Protein AF-A0A8S3HKV0-F1 (afdb_monomer_lite)

Structure (mmCIF, N/CA/C/O backbone):
data_AF-A0A8S3HKV0-F1
#
_entry.id   AF-A0A8S3HKV0-F1
#
loop_
_atom_site.group_PDB
_atom_site.id
_atom_site.type_symbol
_atom_site.label_atom_id
_atom_site.label_alt_id
_atom_site.label_comp_id
_atom_site.label_asym_id
_atom_site.label_entity_id
_atom_site.label_seq_id
_atom_site.pdbx_PDB_ins_code
_atom_site.Cartn_x
_atom_site.Cartn_y
_atom_site.Cartn_z
_atom_site.occupancy
_atom_site.B_iso_or_equiv
_atom_site.auth_seq_id
_atom_site.auth_comp_id
_atom_site.auth_asym_id
_atom_site.auth_atom_id
_atom_site.pdbx_PDB_model_num
ATOM 1 N N . MET A 1 1 ? -27.780 28.194 44.926 1.00 51.84 1 MET A N 1
ATOM 2 C CA . MET A 1 1 ? -26.639 28.708 44.130 1.00 51.84 1 MET A CA 1
ATOM 3 C C . MET A 1 1 ? -25.604 27.637 43.746 1.00 51.84 1 MET A C 1
ATOM 5 O O . MET A 1 1 ? -24.624 27.979 43.102 1.00 51.84 1 MET A O 1
ATOM 9 N N . GLU A 1 2 ? -25.817 26.343 44.028 1.00 51.44 2 GLU A N 1
ATOM 10 C CA . GLU A 1 2 ? -24.862 25.288 43.626 1.00 51.44 2 GLU A CA 1
ATOM 11 C C . GLU A 1 2 ? -25.028 24.763 42.187 1.00 51.44 2 GLU A C 1
ATOM 13 O O . GLU A 1 2 ? -24.068 24.282 41.588 1.00 51.44 2 GLU A O 1
ATOM 18 N N . TYR A 1 3 ? -26.212 24.902 41.582 1.00 46.56 3 TYR A N 1
ATOM 19 C CA . TYR A 1 3 ? -26.488 24.373 40.237 1.00 46.56 3 TYR A CA 1
ATOM 20 C C . TYR A 1 3 ? -25.733 25.095 39.107 1.00 46.56 3 TYR A C 1
ATOM 22 O O . TYR A 1 3 ? -25.499 24.510 38.053 1.00 46.56 3 TYR A O 1
ATOM 30 N N . PHE A 1 4 ? -25.295 26.338 39.326 1.00 53.72 4 PHE A N 1
ATOM 31 C CA . PHE A 1 4 ? -24.606 27.134 38.304 1.00 53.72 4 PHE A CA 1
ATOM 32 C C . PHE A 1 4 ? -23.079 26.921 38.286 1.00 53.72 4 PHE A C 1
ATOM 34 O O . PHE A 1 4 ? -22.416 27.285 37.320 1.00 53.72 4 PHE A O 1
ATOM 41 N N . LYS A 1 5 ? -22.502 26.269 39.310 1.00 47.06 5 LYS A N 1
ATOM 42 C CA . LYS A 1 5 ? -21.042 26.082 39.427 1.00 47.06 5 LYS A CA 1
ATOM 43 C C . LYS A 1 5 ? -20.510 24.790 38.792 1.00 47.06 5 LYS A C 1
ATOM 45 O O . LYS A 1 5 ? -19.311 24.677 38.572 1.00 47.06 5 LYS A O 1
ATOM 50 N N . ARG A 1 6 ? -21.374 23.821 38.454 1.00 49.66 6 ARG A N 1
ATOM 51 C CA . ARG A 1 6 ? -20.953 22.564 37.791 1.00 49.66 6 ARG A CA 1
ATOM 52 C C . ARG A 1 6 ? -20.870 22.654 36.262 1.00 49.66 6 ARG A C 1
ATOM 54 O O . ARG A 1 6 ? -20.308 21.758 35.645 1.00 49.66 6 ARG A O 1
ATOM 61 N N . LYS A 1 7 ? -21.406 23.714 35.644 1.00 48.25 7 LYS A N 1
ATOM 62 C CA . LYS A 1 7 ? -21.422 23.885 34.177 1.00 48.25 7 LYS A CA 1
ATOM 63 C C . LYS A 1 7 ? -20.120 24.483 33.615 1.00 48.25 7 LYS A C 1
ATOM 65 O O . LYS A 1 7 ? -19.892 24.392 32.418 1.00 48.25 7 LYS A O 1
ATOM 70 N N . PHE A 1 8 ? -19.270 25.050 34.473 1.00 51.91 8 PHE A N 1
ATOM 71 C CA . PHE A 1 8 ? -18.021 25.718 34.095 1.00 51.91 8 PHE A CA 1
ATOM 72 C C . PHE A 1 8 ? -16.793 25.052 34.733 1.00 51.91 8 PHE A C 1
ATOM 74 O O . PHE A 1 8 ? -15.937 25.717 35.311 1.00 51.91 8 PHE A O 1
ATOM 81 N N . ARG A 1 9 ? -16.681 23.724 34.613 1.00 56.19 9 ARG A N 1
ATOM 82 C CA . ARG A 1 9 ? -15.346 23.145 34.436 1.00 56.19 9 ARG A CA 1
ATOM 83 C C . ARG A 1 9 ? -15.141 22.984 32.930 1.00 56.19 9 ARG A C 1
ATOM 85 O O . ARG A 1 9 ? -15.983 22.323 32.318 1.00 56.19 9 ARG A O 1
ATOM 92 N N . PRO A 1 10 ? -14.114 23.601 32.319 1.00 52.00 10 PRO A N 1
ATOM 93 C CA . PRO A 1 10 ? -13.749 23.232 30.960 1.00 52.00 10 PRO A CA 1
ATOM 94 C C . PRO A 1 10 ? -13.497 21.721 30.959 1.00 52.00 10 PRO A C 1
ATOM 96 O O . PRO A 1 10 ? -12.806 21.203 31.833 1.00 52.00 10 PRO A O 1
ATOM 99 N N . ARG A 1 11 ? -14.173 21.005 30.059 1.00 54.88 11 ARG A N 1
ATOM 100 C CA . ARG A 1 11 ? -13.857 19.608 29.780 1.00 54.88 11 ARG A CA 1
ATOM 101 C C . ARG A 1 11 ? -12.653 19.669 28.860 1.00 54.88 11 ARG A C 1
ATOM 103 O O . ARG A 1 11 ? -12.792 20.171 27.744 1.00 54.88 11 ARG A O 1
ATOM 110 N N . ASP A 1 12 ? -11.490 19.284 29.361 1.00 51.31 12 ASP A N 1
ATOM 111 C CA . ASP A 1 12 ? -10.267 19.345 28.579 1.00 51.31 12 ASP A CA 1
ATOM 112 C C . ASP A 1 12 ? -10.455 18.465 27.341 1.00 51.31 12 ASP A C 1
ATOM 114 O O . ASP A 1 12 ? -10.907 17.324 27.428 1.00 51.31 12 ASP A O 1
ATOM 118 N N . SER A 1 13 ? -10.159 19.006 26.160 1.00 44.84 13 SER A N 1
ATOM 119 C CA . SER A 1 13 ? -10.392 18.328 24.875 1.00 44.84 13 SER A CA 1
ATOM 120 C C . SER A 1 13 ? -9.601 17.016 24.709 1.00 44.84 13 SER A C 1
ATOM 122 O O . SER A 1 13 ? -9.802 16.312 23.722 1.00 44.84 13 SER A O 1
ATOM 124 N N . TYR A 1 14 ? -8.737 16.677 25.671 1.00 45.00 14 TYR A N 1
ATOM 125 C CA . TYR A 1 14 ? -8.056 15.388 25.803 1.00 45.00 14 TYR A CA 1
ATOM 126 C C . TYR A 1 14 ? -8.980 14.278 26.346 1.00 45.00 14 TYR A C 1
ATOM 128 O O . TYR A 1 14 ? -8.948 13.162 25.834 1.00 45.00 14 TYR A O 1
ATOM 136 N N . ASP A 1 15 ? -9.907 14.594 27.258 1.00 46.69 15 ASP A N 1
ATOM 137 C CA . ASP A 1 15 ? -10.790 13.609 27.913 1.00 46.69 15 ASP A CA 1
ATOM 138 C C . ASP A 1 15 ? -11.826 12.981 26.961 1.00 46.69 15 ASP A C 1
ATOM 140 O O . ASP A 1 15 ? -12.440 11.958 27.264 1.00 46.69 15 ASP A O 1
ATOM 144 N N . GLN A 1 16 ? -12.070 13.597 25.800 1.00 45.47 16 GLN A N 1
ATOM 145 C CA . GLN A 1 16 ? -13.079 13.134 24.842 1.00 45.47 16 GLN A CA 1
ATOM 146 C C . GLN A 1 16 ? -12.496 12.265 23.718 1.00 45.47 16 GLN A C 1
ATOM 148 O O . GLN A 1 16 ? -13.245 11.535 23.063 1.00 45.47 16 GLN A O 1
ATOM 153 N N . PHE A 1 17 ? -11.172 12.292 23.525 1.00 41.88 17 PHE A N 1
ATOM 154 C CA . PHE A 1 17 ? -10.472 11.270 22.747 1.00 41.88 17 PHE A CA 1
ATOM 155 C C . PHE A 1 17 ? -10.421 9.956 23.542 1.00 41.88 17 PHE A C 1
ATOM 157 O O . PHE A 1 17 ? -10.714 8.902 22.977 1.00 41.88 17 PHE A O 1
ATOM 164 N N . ASP A 1 18 ? -10.211 10.045 24.861 1.00 45.72 18 ASP A N 1
ATOM 165 C CA . ASP A 1 18 ? -10.191 8.899 25.777 1.00 45.72 18 ASP A CA 1
ATOM 166 C C . ASP A 1 18 ? -11.570 8.245 26.017 1.00 45.72 18 ASP A C 1
ATOM 168 O O . ASP A 1 18 ? -11.648 7.030 26.171 1.00 45.72 18 ASP A O 1
ATOM 172 N N . ASP A 1 19 ? -12.692 8.971 25.917 1.00 45.19 19 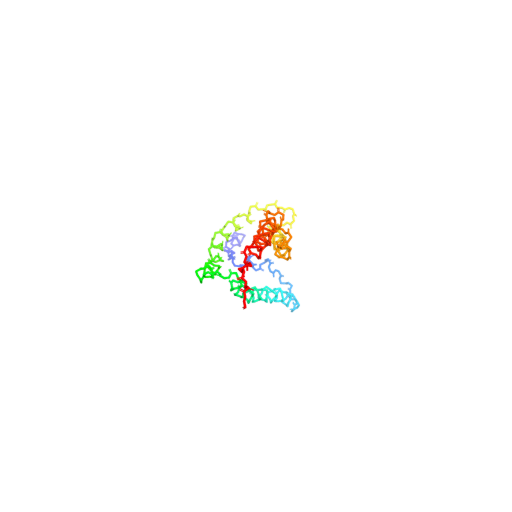ASP A N 1
ATOM 173 C CA . ASP A 1 19 ? -14.044 8.381 26.083 1.00 45.19 19 ASP A CA 1
ATOM 174 C C . ASP A 1 19 ? -14.516 7.564 24.853 1.00 45.19 19 ASP A C 1
ATOM 176 O O . ASP A 1 19 ? -15.431 6.741 24.932 1.00 45.19 19 ASP A O 1
ATOM 180 N N . SER A 1 20 ? -13.867 7.722 23.689 1.00 46.69 20 SER A N 1
ATOM 181 C CA . SER A 1 20 ? -14.064 6.813 22.541 1.00 46.69 20 SER A CA 1
ATOM 182 C C . SER A 1 20 ? -13.282 5.501 22.682 1.00 46.69 20 SER A C 1
ATOM 184 O O . SER A 1 20 ? -13.573 4.507 22.007 1.00 46.69 20 SER A O 1
ATOM 186 N N . THR A 1 21 ? -12.346 5.488 23.627 1.00 51.47 21 THR A N 1
ATOM 187 C CA . THR A 1 21 ? -11.508 4.368 24.036 1.00 51.47 21 THR A CA 1
ATOM 188 C C . THR A 1 21 ? -12.091 3.646 25.242 1.00 51.47 21 THR A C 1
ATOM 190 O O . THR A 1 21 ? -11.325 3.018 25.954 1.00 51.47 21 THR A O 1
ATOM 193 N N . ARG A 1 22 ? -13.424 3.692 25.450 1.00 48.12 22 ARG A N 1
ATOM 194 C CA . ARG A 1 22 ? -14.134 2.992 26.536 1.00 48.12 22 ARG A CA 1
ATOM 195 C C . ARG A 1 22 ? -13.401 1.743 26.995 1.00 48.12 22 ARG A C 1
ATOM 197 O O . ARG A 1 22 ? -13.376 0.723 26.295 1.00 48.12 22 ARG A O 1
ATOM 204 N N . ASP A 1 23 ? -12.857 1.885 28.191 1.00 47.59 23 ASP A N 1
ATOM 205 C CA . ASP A 1 23 ? -12.112 0.919 28.968 1.00 47.59 23 ASP A CA 1
ATOM 206 C C . ASP A 1 23 ? -12.977 -0.312 29.252 1.00 47.59 23 ASP A C 1
ATOM 208 O O . ASP A 1 23 ? -13.540 -0.509 30.322 1.00 47.59 23 ASP A O 1
ATOM 212 N N . ASN A 1 24 ? -13.096 -1.185 28.262 1.00 51.47 24 ASN A N 1
ATOM 213 C CA . ASN A 1 24 ? -12.976 -2.598 28.554 1.00 51.47 24 ASN A CA 1
ATOM 214 C C . ASN A 1 24 ? -11.485 -2.848 28.494 1.00 51.47 24 ASN A C 1
ATOM 216 O O . ASN A 1 24 ? -10.892 -2.512 27.471 1.00 51.47 24 ASN A O 1
ATOM 220 N N . TYR A 1 25 ? -10.886 -3.391 29.555 1.00 53.91 25 TYR A N 1
ATOM 221 C CA . TYR A 1 25 ? -9.535 -3.947 29.523 1.00 53.91 25 TYR A CA 1
ATOM 222 C C . TYR A 1 25 ? -9.318 -4.617 28.165 1.00 53.91 25 TYR A C 1
ATOM 224 O O . TYR A 1 25 ? -9.848 -5.706 27.930 1.00 53.91 25 TYR A O 1
ATOM 232 N N . LYS A 1 26 ? -8.638 -3.937 27.229 1.00 58.38 26 LYS A N 1
ATOM 233 C CA . LYS A 1 26 ? -8.413 -4.514 25.910 1.00 58.38 26 LYS A CA 1
ATOM 234 C C . LYS A 1 26 ? -7.549 -5.716 26.194 1.00 58.38 26 LYS A C 1
ATOM 236 O O . LYS A 1 26 ? -6.433 -5.589 26.700 1.00 58.38 26 LYS A O 1
ATOM 241 N N . SER A 1 27 ? -8.132 -6.887 25.969 1.00 70.06 27 SER A N 1
ATOM 242 C CA . SER A 1 27 ? -7.435 -8.146 26.137 1.00 70.06 27 SER A CA 1
ATOM 243 C C . SER A 1 27 ? -6.108 -8.016 25.397 1.00 70.06 27 SER A C 1
ATOM 245 O O . SER A 1 27 ? -6.066 -7.405 24.329 1.00 70.06 27 SER A O 1
ATOM 247 N N . LYS A 1 28 ? -5.015 -8.564 25.937 1.00 77.81 28 LYS A N 1
ATOM 248 C CA . LYS A 1 28 ? -3.696 -8.532 25.272 1.00 77.81 28 LYS A CA 1
ATOM 249 C C . LYS A 1 28 ? -3.796 -8.951 23.792 1.00 77.81 28 LYS A C 1
ATOM 251 O O . LYS A 1 28 ? -3.036 -8.477 22.956 1.00 77.81 28 LYS A O 1
ATOM 256 N N . PHE A 1 29 ? -4.804 -9.765 23.471 1.00 81.75 29 PHE A N 1
ATOM 257 C CA . PHE A 1 29 ? -5.218 -10.147 22.126 1.00 81.75 29 PHE A CA 1
ATOM 258 C C . PHE A 1 29 ? -5.640 -9.002 21.190 1.00 81.75 29 PHE A C 1
ATOM 260 O O . PHE A 1 29 ? -5.328 -9.070 20.007 1.00 81.75 29 PHE A O 1
ATOM 267 N N . ASP A 1 30 ? -6.319 -7.956 21.653 1.00 77.94 30 ASP A N 1
ATOM 268 C CA . ASP A 1 30 ? -6.694 -6.825 20.793 1.00 77.94 30 ASP A CA 1
ATOM 269 C C . ASP A 1 30 ? -5.468 -5.997 20.407 1.00 77.94 30 ASP A C 1
ATOM 271 O O . ASP A 1 30 ? -5.320 -5.610 19.249 1.00 77.94 30 ASP A O 1
ATOM 275 N N . LEU A 1 31 ? -4.542 -5.802 21.349 1.0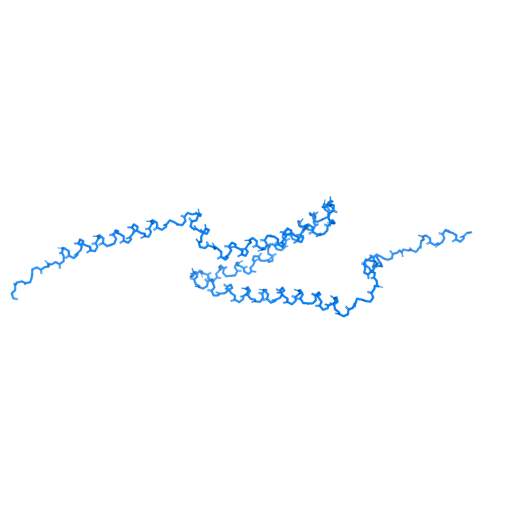0 83.31 31 LEU A N 1
ATOM 276 C CA . LEU A 1 31 ? -3.256 -5.162 21.070 1.00 83.31 31 LEU A CA 1
ATOM 277 C C . LEU A 1 31 ? -2.405 -6.022 20.127 1.00 83.31 31 LEU A C 1
ATOM 279 O O . LEU A 1 31 ? -1.837 -5.496 19.175 1.00 83.31 31 LEU A O 1
ATOM 283 N N . MET A 1 32 ? -2.387 -7.344 20.338 1.00 87.00 32 MET A N 1
ATOM 284 C CA . MET A 1 32 ? -1.720 -8.303 19.451 1.00 87.00 32 MET A CA 1
ATOM 285 C C . MET A 1 32 ? -2.296 -8.270 18.027 1.00 87.00 32 MET A C 1
ATOM 287 O O . MET A 1 32 ? -1.555 -8.371 17.056 1.00 87.00 32 MET A O 1
ATOM 291 N N . ARG A 1 33 ? -3.616 -8.121 17.872 1.00 86.62 33 ARG A N 1
ATOM 292 C CA . ARG A 1 33 ? -4.251 -8.011 16.551 1.00 86.62 33 ARG A CA 1
ATOM 293 C C . ARG A 1 33 ? -3.850 -6.726 15.837 1.00 86.62 33 ARG A C 1
ATOM 295 O O . ARG A 1 33 ? -3.550 -6.777 14.649 1.00 86.62 33 ARG A O 1
ATOM 302 N N . LEU A 1 34 ? -3.813 -5.593 16.543 1.00 83.44 34 LEU A N 1
ATOM 303 C CA . LEU A 1 34 ? -3.344 -4.337 15.954 1.00 83.44 34 LEU A CA 1
ATOM 304 C C . LEU A 1 34 ? -1.864 -4.420 15.559 1.00 83.44 34 LEU A C 1
ATOM 306 O O . LEU A 1 34 ? -1.512 -4.008 14.455 1.00 83.44 34 LEU A O 1
ATOM 310 N N . SER A 1 35 ? -1.007 -4.985 16.412 1.00 90.25 35 SER A N 1
ATOM 311 C CA . SER A 1 35 ? 0.419 -5.120 16.100 1.00 90.25 35 SER A CA 1
ATOM 312 C C . SER A 1 35 ? 0.681 -6.102 14.959 1.00 90.25 35 SER A C 1
ATOM 314 O O . SER A 1 35 ? 1.550 -5.838 14.135 1.00 90.25 35 SER A O 1
ATOM 316 N N . ALA A 1 36 ? -0.095 -7.184 14.845 1.00 92.31 36 ALA A N 1
ATOM 317 C CA . ALA A 1 36 ? -0.012 -8.109 13.717 1.00 92.31 36 ALA A CA 1
ATOM 318 C C . ALA A 1 36 ? -0.331 -7.422 12.378 1.00 92.31 36 ALA A C 1
ATOM 320 O O . ALA A 1 36 ? 0.346 -7.677 11.385 1.00 92.31 36 ALA A O 1
ATOM 321 N N . VAL A 1 37 ? -1.316 -6.514 12.353 1.00 89.62 37 VAL A N 1
ATOM 322 C CA . VAL A 1 37 ? -1.636 -5.721 11.153 1.00 89.62 37 VAL A CA 1
ATOM 323 C C . VAL A 1 37 ? -0.478 -4.793 10.782 1.00 89.62 37 VAL A C 1
ATOM 325 O O . VAL A 1 37 ? -0.077 -4.772 9.622 1.00 89.62 37 VAL A O 1
ATOM 328 N N . VAL A 1 38 ? 0.095 -4.070 11.751 1.00 89.81 38 VAL A N 1
ATOM 329 C CA . VAL A 1 38 ? 1.249 -3.181 11.505 1.00 89.81 38 VAL A CA 1
ATOM 330 C C . VAL A 1 38 ? 2.462 -3.980 11.027 1.00 89.81 38 VAL A C 1
ATOM 332 O O . VAL A 1 38 ? 3.079 -3.614 10.036 1.00 89.81 38 VAL A O 1
ATOM 335 N N . CYS A 1 39 ? 2.744 -5.122 11.657 1.00 95.19 39 CYS A N 1
ATOM 336 C CA . CYS A 1 39 ? 3.807 -6.038 11.242 1.00 95.19 39 CYS A CA 1
ATOM 337 C C . CYS A 1 39 ? 3.658 -6.471 9.772 1.00 95.19 39 CYS A C 1
ATOM 339 O O . CYS A 1 39 ? 4.633 -6.465 9.026 1.00 95.19 39 CYS A O 1
ATOM 341 N N . GLY A 1 40 ? 2.436 -6.785 9.329 1.00 93.75 40 GLY A N 1
ATOM 342 C CA . GLY A 1 40 ? 2.168 -7.124 7.930 1.00 93.75 40 GLY A CA 1
ATOM 343 C C . GLY A 1 40 ? 2.425 -5.967 6.958 1.00 93.75 40 GLY A C 1
ATOM 344 O O . GLY A 1 40 ? 2.979 -6.189 5.885 1.00 93.75 40 GLY A O 1
ATOM 345 N N . ILE A 1 41 ? 2.062 -4.735 7.331 1.00 90.56 41 ILE A N 1
ATOM 346 C CA . ILE A 1 41 ? 2.298 -3.540 6.502 1.00 90.56 41 ILE A CA 1
ATOM 347 C C . ILE A 1 41 ? 3.800 -3.280 6.347 1.00 90.56 41 ILE A C 1
ATOM 349 O O . ILE A 1 41 ? 4.269 -3.084 5.228 1.00 90.56 41 ILE A O 1
ATOM 353 N N . GLU A 1 42 ? 4.556 -3.346 7.444 1.00 93.62 42 GLU A N 1
ATOM 354 C CA . GLU A 1 42 ? 6.015 -3.177 7.430 1.00 93.62 42 GLU A CA 1
ATOM 355 C C . GLU A 1 42 ? 6.706 -4.271 6.606 1.00 93.62 42 GLU A C 1
ATOM 357 O O . GLU A 1 42 ? 7.609 -3.988 5.820 1.00 93.62 42 GLU A O 1
ATOM 362 N N . PHE A 1 43 ? 6.250 -5.522 6.725 1.00 95.38 43 PHE A N 1
ATOM 363 C CA . PHE A 1 43 ? 6.759 -6.625 5.910 1.00 95.38 43 PHE A CA 1
ATOM 364 C C . PHE A 1 43 ? 6.519 -6.392 4.412 1.00 95.38 43 PHE A C 1
ATOM 366 O O . PHE A 1 43 ? 7.434 -6.580 3.610 1.00 95.38 43 PHE A O 1
ATOM 373 N N . CYS A 1 44 ? 5.321 -5.945 4.025 1.00 92.38 44 CYS A N 1
ATOM 374 C CA . CYS A 1 44 ? 5.026 -5.589 2.637 1.00 92.38 44 CYS A CA 1
ATOM 375 C C . CYS A 1 44 ? 5.895 -4.425 2.144 1.00 92.38 44 CYS A C 1
ATOM 377 O O . CYS A 1 44 ? 6.424 -4.506 1.039 1.00 92.38 44 CYS A O 1
ATOM 379 N N . TYR A 1 45 ? 6.091 -3.384 2.956 1.00 91.50 45 TYR A N 1
ATOM 380 C CA . TYR A 1 45 ? 6.952 -2.250 2.611 1.00 91.50 45 TYR A CA 1
ATOM 381 C C . TYR A 1 45 ? 8.416 -2.678 2.415 1.00 91.50 45 TYR A C 1
ATOM 383 O O . TYR A 1 45 ? 9.071 -2.283 1.446 1.00 91.50 45 TYR A O 1
ATOM 391 N N . ALA A 1 46 ? 8.928 -3.552 3.284 1.00 94.44 46 ALA A N 1
ATOM 392 C CA . ALA A 1 46 ? 10.260 -4.132 3.137 1.00 94.44 46 ALA A CA 1
ATOM 393 C C . ALA A 1 46 ? 10.381 -4.989 1.863 1.00 94.44 46 ALA A C 1
ATOM 395 O O . ALA A 1 46 ? 11.367 -4.885 1.135 1.00 94.44 46 ALA A O 1
ATOM 396 N N . ALA A 1 47 ? 9.373 -5.811 1.560 1.00 93.19 47 ALA A N 1
ATOM 397 C CA . ALA A 1 47 ? 9.348 -6.614 0.341 1.00 93.19 47 ALA A CA 1
ATOM 398 C C . ALA A 1 47 ? 9.313 -5.733 -0.919 1.00 93.19 47 ALA A C 1
ATOM 400 O O . ALA A 1 47 ? 10.096 -5.945 -1.842 1.00 93.19 47 ALA A O 1
ATOM 401 N N . GLU A 1 48 ? 8.456 -4.713 -0.948 1.00 90.31 48 GLU A N 1
ATOM 402 C CA . GLU A 1 48 ? 8.358 -3.762 -2.057 1.00 90.31 48 GLU A CA 1
ATOM 403 C C . GLU A 1 48 ? 9.695 -3.057 -2.305 1.00 90.31 48 GLU A C 1
ATOM 405 O O . GLU A 1 48 ? 10.232 -3.117 -3.411 1.00 90.31 48 GLU A O 1
ATOM 410 N N . THR A 1 49 ? 10.285 -2.463 -1.267 1.00 90.56 49 THR A N 1
ATOM 411 C CA . THR A 1 49 ? 11.582 -1.773 -1.375 1.00 90.56 49 THR A CA 1
ATOM 412 C C . THR A 1 49 ? 12.711 -2.706 -1.834 1.00 90.56 49 THR A C 1
ATOM 414 O O . THR A 1 49 ? 13.586 -2.276 -2.593 1.00 90.56 49 THR A O 1
ATOM 417 N N . ALA A 1 50 ? 12.662 -3.995 -1.474 1.00 92.56 50 ALA A N 1
ATOM 418 C CA . ALA A 1 50 ? 13.599 -5.010 -1.959 1.00 92.56 50 ALA A CA 1
ATOM 419 C C . ALA A 1 50 ? 13.409 -5.356 -3.449 1.00 92.56 50 ALA A C 1
ATOM 421 O O . ALA A 1 50 ? 14.397 -5.601 -4.144 1.00 92.56 50 ALA A O 1
ATOM 422 N N . PHE A 1 51 ? 12.174 -5.352 -3.964 1.00 88.31 51 PHE A N 1
ATOM 423 C CA . PHE A 1 51 ? 11.881 -5.671 -5.368 1.00 88.31 51 PHE A CA 1
ATOM 424 C C . PHE A 1 51 ? 12.030 -4.483 -6.325 1.00 88.31 51 PHE A C 1
ATOM 426 O O . PHE A 1 51 ? 12.347 -4.687 -7.497 1.00 88.31 51 PHE A O 1
ATOM 433 N N . VAL A 1 52 ? 11.862 -3.245 -5.857 1.00 87.06 52 VAL A N 1
ATOM 434 C CA . VAL A 1 52 ? 11.976 -2.044 -6.706 1.00 87.06 52 VAL A CA 1
ATOM 435 C C . VAL A 1 52 ? 13.361 -1.935 -7.355 1.00 87.06 52 VAL A C 1
ATOM 437 O O . VAL A 1 52 ? 13.469 -1.668 -8.552 1.00 87.06 52 VAL A O 1
ATOM 440 N N . SER A 1 53 ? 14.425 -2.190 -6.589 1.00 85.12 53 SER A N 1
ATOM 441 C CA . SER A 1 53 ? 15.811 -2.066 -7.063 1.00 85.12 53 SER A CA 1
ATOM 442 C C . SER A 1 53 ? 16.151 -2.999 -8.246 1.00 85.12 53 SER A C 1
ATOM 444 O O . SER A 1 53 ? 16.604 -2.497 -9.277 1.00 85.12 53 SER A O 1
ATOM 446 N N . PRO A 1 54 ? 15.924 -4.330 -8.178 1.00 83.75 54 PRO A N 1
ATOM 447 C CA . PRO A 1 54 ? 16.212 -5.225 -9.300 1.00 83.75 54 PRO A CA 1
ATOM 448 C C . PRO A 1 54 ? 15.311 -4.986 -10.519 1.00 83.75 54 PRO A C 1
ATOM 450 O O . PRO A 1 54 ? 15.795 -5.107 -11.643 1.00 83.75 54 PRO A O 1
ATOM 453 N N . ILE A 1 55 ? 14.041 -4.606 -10.330 1.00 82.75 55 ILE A N 1
ATOM 454 C CA . ILE A 1 55 ? 13.128 -4.295 -11.445 1.00 82.75 55 ILE A CA 1
ATOM 455 C C . ILE A 1 55 ? 13.651 -3.101 -12.253 1.00 82.75 55 ILE A C 1
ATOM 457 O O . ILE A 1 55 ? 13.686 -3.150 -13.482 1.00 82.75 55 ILE A O 1
ATOM 461 N N . LEU A 1 56 ? 14.123 -2.045 -11.586 1.00 77.94 56 LEU A N 1
ATOM 462 C CA . LEU A 1 56 ? 14.682 -0.879 -12.276 1.00 77.94 56 LEU A CA 1
ATOM 463 C C . LEU A 1 56 ? 15.976 -1.191 -13.034 1.00 77.94 56 LEU A C 1
ATOM 465 O O . LEU A 1 56 ? 16.183 -0.663 -14.127 1.00 77.94 56 LEU A O 1
ATOM 469 N N . LEU A 1 57 ? 16.828 -2.056 -12.476 1.00 79.25 57 LEU A N 1
ATOM 470 C CA . LEU A 1 57 ? 18.055 -2.501 -13.141 1.00 79.25 57 LEU A CA 1
ATOM 471 C C . LEU A 1 57 ? 17.750 -3.336 -14.392 1.00 79.25 57 LEU A C 1
ATOM 473 O O . LEU A 1 57 ? 18.399 -3.152 -15.419 1.00 79.25 57 LEU A O 1
ATOM 477 N N . GLN A 1 58 ? 16.740 -4.210 -14.334 1.00 77.56 58 GLN A N 1
ATOM 478 C CA . GLN A 1 58 ? 16.300 -5.019 -15.479 1.00 77.56 58 GLN A CA 1
ATOM 479 C C . GLN A 1 58 ? 15.729 -4.177 -16.625 1.00 77.56 58 GLN A C 1
ATOM 481 O O . GLN A 1 58 ? 15.847 -4.561 -17.785 1.00 77.56 58 GLN A O 1
ATOM 486 N N . LEU A 1 59 ? 15.149 -3.017 -16.317 1.00 74.94 59 LEU A N 1
ATOM 487 C CA . LEU A 1 59 ? 14.639 -2.077 -17.315 1.00 74.94 59 LEU A CA 1
ATOM 488 C C . LEU A 1 59 ? 15.745 -1.240 -17.992 1.00 74.94 59 LEU A C 1
ATOM 490 O O . LEU A 1 59 ? 15.448 -0.491 -18.919 1.00 74.94 59 LEU A O 1
ATOM 494 N N . GLY A 1 60 ? 17.008 -1.340 -17.551 1.00 75.19 60 GLY A N 1
ATOM 495 C CA . GLY A 1 60 ? 18.137 -0.595 -18.129 1.00 75.19 60 GLY A CA 1
ATOM 496 C C . GLY A 1 60 ? 18.041 0.929 -17.962 1.00 75.19 60 GLY A C 1
ATOM 497 O O . GLY A 1 60 ? 18.675 1.677 -18.706 1.00 75.19 60 GLY A O 1
ATOM 498 N N . LEU A 1 61 ? 17.218 1.400 -17.019 1.00 71.38 61 LEU A N 1
ATOM 499 C CA . LEU A 1 61 ? 16.874 2.813 -16.854 1.00 71.38 61 LEU A CA 1
ATOM 500 C C . LEU A 1 61 ? 18.001 3.605 -16.157 1.00 71.38 61 LEU A C 1
ATOM 502 O O . LEU A 1 61 ? 18.665 3.084 -15.259 1.00 71.38 61 LEU A O 1
ATOM 506 N N . PRO A 1 62 ? 18.210 4.888 -16.521 1.00 77.69 62 PRO A N 1
ATOM 507 C CA . PRO A 1 62 ? 19.208 5.743 -15.885 1.00 77.69 62 PRO A CA 1
ATOM 508 C C . PRO A 1 62 ? 18.912 5.966 -14.394 1.00 77.69 62 PRO A C 1
ATOM 510 O O . PRO A 1 62 ? 17.756 6.086 -13.985 1.00 77.69 62 PRO A O 1
ATOM 513 N N . VAL A 1 63 ? 19.975 6.125 -13.594 1.00 76.31 63 VAL A N 1
ATOM 514 C CA . VAL A 1 63 ? 19.940 6.293 -12.121 1.00 76.31 63 VAL A CA 1
ATOM 515 C C . VAL A 1 63 ? 18.967 7.389 -11.656 1.00 76.31 63 VAL A C 1
ATOM 517 O O . VAL A 1 63 ? 18.370 7.284 -10.588 1.00 76.31 63 VAL A O 1
ATOM 520 N N . VAL A 1 64 ? 18.744 8.417 -12.480 1.00 82.94 64 VAL A N 1
ATOM 521 C CA . VAL A 1 64 ? 17.801 9.515 -12.210 1.00 82.94 64 VAL A CA 1
ATOM 522 C C . VAL A 1 64 ? 16.372 9.011 -11.958 1.00 82.94 64 VAL A C 1
ATOM 524 O O . VAL A 1 64 ? 15.684 9.539 -11.087 1.00 82.94 64 VAL A O 1
ATOM 527 N N . LEU A 1 65 ? 15.926 7.969 -12.666 1.00 83.62 65 LEU A N 1
ATOM 528 C CA . LEU A 1 65 ? 14.571 7.425 -12.517 1.00 83.62 65 LEU A CA 1
ATOM 529 C C . LEU A 1 65 ? 14.397 6.611 -11.232 1.00 83.62 65 LEU A C 1
ATOM 531 O O . LEU A 1 65 ? 13.307 6.603 -10.656 1.00 83.62 65 LEU A O 1
ATOM 535 N N . MET A 1 66 ? 15.476 6.003 -10.732 1.00 85.00 66 MET A N 1
ATOM 536 C CA . MET A 1 66 ? 15.486 5.403 -9.400 1.00 85.00 66 MET A CA 1
ATOM 537 C C . MET A 1 66 ? 15.175 6.470 -8.362 1.00 85.00 66 MET A C 1
ATOM 539 O O . MET A 1 66 ? 14.168 6.374 -7.669 1.00 85.00 66 MET A O 1
ATOM 543 N N . THR A 1 67 ? 15.960 7.543 -8.322 1.00 88.19 67 THR A N 1
ATOM 544 C CA . THR A 1 67 ? 15.769 8.638 -7.363 1.00 88.19 67 THR A CA 1
ATOM 545 C C . THR A 1 67 ? 14.400 9.309 -7.500 1.00 88.19 67 THR A C 1
ATOM 547 O O . THR A 1 67 ? 13.796 9.672 -6.492 1.00 88.19 67 THR A O 1
ATOM 550 N N . LEU A 1 68 ? 13.865 9.426 -8.720 1.00 89.06 68 LEU A N 1
ATOM 551 C CA . LEU A 1 68 ? 12.517 9.952 -8.944 1.00 89.06 68 LEU A CA 1
ATOM 552 C C . LEU A 1 68 ? 11.437 9.064 -8.306 1.00 89.06 68 LEU A C 1
ATOM 554 O O . LEU A 1 68 ? 10.508 9.586 -7.696 1.00 89.06 68 LEU A O 1
ATOM 558 N N . THR A 1 69 ? 11.596 7.741 -8.376 1.00 88.62 69 THR A N 1
ATOM 559 C CA . THR A 1 69 ? 10.689 6.779 -7.730 1.00 88.62 69 THR A CA 1
ATOM 560 C C . THR A 1 69 ? 10.687 6.953 -6.213 1.00 88.62 69 THR A C 1
ATOM 562 O O . THR A 1 69 ? 9.623 6.967 -5.610 1.00 88.62 69 THR A O 1
ATOM 565 N N . TRP A 1 70 ? 11.848 7.182 -5.593 1.00 87.75 70 TRP A N 1
ATOM 566 C CA . TRP A 1 70 ? 11.948 7.448 -4.149 1.00 87.75 70 TRP A CA 1
ATOM 567 C C . TRP A 1 70 ? 11.436 8.839 -3.741 1.00 87.75 70 TRP A C 1
ATOM 569 O O . TRP A 1 70 ? 11.003 9.032 -2.607 1.00 87.75 70 TRP A O 1
ATOM 579 N N . CYS A 1 71 ? 11.457 9.811 -4.655 1.00 92.38 71 CYS A N 1
ATOM 580 C CA . CYS A 1 71 ? 10.908 11.152 -4.434 1.00 92.38 71 CYS A CA 1
ATOM 581 C C . CYS A 1 71 ? 9.373 11.193 -4.569 1.00 92.38 71 CYS A C 1
ATOM 583 O O . CYS A 1 71 ? 8.706 12.080 -4.035 1.00 92.38 71 CYS A O 1
ATOM 585 N N . LEU A 1 72 ? 8.786 10.218 -5.262 1.00 92.56 72 LEU A N 1
ATOM 586 C CA . LEU A 1 72 ? 7.354 10.184 -5.535 1.00 92.56 72 LEU A CA 1
ATOM 587 C C . LEU A 1 72 ? 6.478 10.002 -4.272 1.00 92.56 72 LEU A C 1
ATOM 589 O O . LEU A 1 72 ? 5.513 10.756 -4.134 1.00 92.56 72 LEU A O 1
ATOM 593 N N . PRO A 1 73 ? 6.783 9.085 -3.326 1.00 91.94 73 PRO A N 1
ATOM 594 C CA . PRO A 1 73 ? 5.997 8.895 -2.108 1.00 91.94 73 PRO A CA 1
ATOM 595 C C . PRO A 1 73 ? 5.803 10.162 -1.261 1.00 91.94 73 PRO A C 1
ATOM 597 O O . PRO A 1 73 ? 4.652 10.458 -0.931 1.00 91.94 73 PRO A O 1
ATOM 600 N N . PRO A 1 74 ? 6.846 10.954 -0.924 1.00 92.19 74 PRO A N 1
ATOM 601 C CA . PRO A 1 74 ? 6.645 12.181 -0.154 1.00 92.19 74 PRO A CA 1
ATOM 602 C C . PRO A 1 74 ? 5.870 13.241 -0.943 1.00 92.19 74 PRO A C 1
ATOM 604 O O . PRO A 1 74 ? 5.044 13.941 -0.357 1.00 92.19 74 PRO A O 1
ATOM 607 N N . LEU A 1 75 ? 6.071 13.331 -2.263 1.00 95.38 75 LEU A N 1
ATOM 608 C CA . LEU A 1 75 ? 5.329 14.266 -3.108 1.00 95.38 75 LEU A CA 1
ATOM 609 C C . LEU A 1 75 ? 3.834 13.925 -3.118 1.00 95.38 75 LEU A C 1
ATOM 611 O O . LEU A 1 75 ? 2.995 14.778 -2.843 1.00 95.38 75 LEU A O 1
ATOM 615 N N . ILE A 1 76 ? 3.496 12.662 -3.377 1.00 94.75 76 ILE A N 1
ATOM 616 C CA . ILE A 1 76 ? 2.113 12.181 -3.388 1.00 94.75 76 ILE A CA 1
ATOM 617 C C . ILE A 1 76 ? 1.489 12.312 -1.995 1.00 94.75 76 ILE A C 1
ATOM 619 O O . ILE A 1 76 ? 0.362 12.790 -1.879 1.00 94.75 76 ILE A O 1
ATOM 623 N N . GLY A 1 77 ? 2.214 11.941 -0.938 1.00 91.75 77 GLY A N 1
ATOM 624 C CA . GLY A 1 77 ? 1.752 12.064 0.444 1.00 91.75 77 GLY A CA 1
ATOM 625 C C . GLY A 1 77 ? 1.410 13.505 0.816 1.00 91.75 77 GLY A C 1
ATOM 626 O O . GLY A 1 77 ? 0.363 13.752 1.411 1.00 91.75 77 GLY A O 1
ATOM 627 N N . PHE A 1 78 ? 2.227 14.468 0.387 1.00 95.00 78 PHE A N 1
ATOM 628 C CA . PHE A 1 78 ? 1.989 15.886 0.646 1.00 95.00 78 PHE A CA 1
ATOM 629 C C . PHE A 1 78 ? 0.657 16.387 0.066 1.00 95.00 78 PHE A C 1
ATOM 631 O O . PHE A 1 78 ? -0.059 17.130 0.735 1.00 95.00 78 PHE A O 1
ATOM 638 N N . PHE A 1 79 ? 0.285 15.956 -1.144 1.00 94.62 79 PHE A N 1
ATOM 639 C CA . PHE A 1 79 ? -0.983 16.354 -1.766 1.00 94.62 79 PHE A CA 1
ATOM 640 C C . PHE A 1 79 ? -2.173 15.504 -1.311 1.00 94.62 79 PHE A C 1
ATOM 642 O O . PHE A 1 79 ? -3.259 16.035 -1.076 1.00 94.62 79 PHE A O 1
ATOM 649 N N . LEU A 1 80 ? -1.998 14.189 -1.176 1.00 90.25 80 LEU A N 1
ATOM 650 C CA . LEU A 1 80 ? -3.095 13.277 -0.858 1.00 90.25 80 LEU A CA 1
ATOM 651 C C . LEU A 1 80 ? -3.581 13.425 0.581 1.00 90.25 80 LEU A C 1
ATOM 653 O O . LEU A 1 80 ? -4.789 13.427 0.802 1.00 90.25 80 LEU A O 1
ATOM 657 N N . VAL A 1 81 ? -2.682 13.578 1.555 1.00 90.38 81 VAL A N 1
ATOM 658 C CA . VAL A 1 81 ? -3.049 13.672 2.978 1.00 90.38 81 VAL A CA 1
ATOM 659 C C . VAL A 1 81 ? -4.085 14.780 3.262 1.00 90.38 81 VAL A C 1
ATOM 661 O O . VAL A 1 81 ? -5.116 14.459 3.859 1.00 90.38 81 VAL A O 1
ATOM 664 N N . PRO A 1 82 ? -3.914 16.047 2.826 1.00 90.56 82 PRO A N 1
ATOM 665 C CA . PRO A 1 82 ? -4.904 17.098 3.087 1.00 90.56 82 PRO A CA 1
ATOM 666 C C . PRO A 1 82 ? -6.219 16.899 2.318 1.00 90.56 82 PRO A C 1
ATOM 668 O O . PRO A 1 82 ? -7.297 17.151 2.864 1.00 90.56 82 PRO A O 1
ATOM 671 N N . ILE A 1 83 ? -6.155 16.416 1.071 1.00 89.94 83 ILE A N 1
ATOM 672 C CA . ILE A 1 83 ? -7.346 16.164 0.243 1.00 89.94 83 ILE A CA 1
ATOM 673 C C . ILE A 1 83 ? -8.195 15.062 0.873 1.00 89.94 83 ILE A C 1
ATOM 675 O O . ILE A 1 83 ? -9.400 15.228 1.061 1.00 89.94 83 ILE A O 1
ATOM 679 N N . LEU A 1 84 ? -7.565 13.947 1.237 1.00 85.06 84 LEU A N 1
ATOM 680 C CA . LEU A 1 84 ? -8.237 12.805 1.845 1.00 85.06 84 LEU A CA 1
ATOM 681 C C . LEU A 1 84 ? -8.745 13.121 3.245 1.00 85.06 84 LEU A C 1
ATOM 683 O O . LEU A 1 84 ? -9.818 12.644 3.598 1.00 85.06 84 LEU A O 1
ATOM 687 N N . GLY A 1 85 ? -8.031 13.949 4.013 1.00 85.56 85 GLY A N 1
ATOM 688 C CA . GLY A 1 85 ? -8.517 14.460 5.294 1.00 85.56 85 GLY A CA 1
ATOM 689 C C . GLY A 1 85 ? -9.831 15.226 5.129 1.00 85.56 85 GLY A C 1
ATOM 690 O O . GLY A 1 85 ? -10.836 14.878 5.746 1.00 85.56 85 GLY A O 1
ATOM 691 N N . SER A 1 86 ? -9.870 16.195 4.207 1.00 85.25 86 SER A N 1
ATOM 692 C CA . SER A 1 86 ? -11.088 16.974 3.941 1.00 85.25 86 SER A CA 1
ATOM 693 C C . SER A 1 86 ? -12.225 16.131 3.353 1.00 85.25 86 SER A C 1
ATOM 695 O O . SER A 1 86 ? -13.396 16.333 3.689 1.00 85.25 86 SER A O 1
ATOM 697 N N . LEU A 1 87 ? -11.901 15.171 2.480 1.00 82.25 87 LEU A N 1
ATOM 698 C CA . LEU A 1 87 ? -12.886 14.272 1.881 1.00 82.25 87 LEU A CA 1
ATOM 699 C C . LEU A 1 87 ? -13.458 13.308 2.931 1.00 82.25 87 LEU A C 1
ATOM 701 O O . LEU A 1 87 ? -14.670 13.086 2.952 1.00 82.25 87 LEU A O 1
ATOM 705 N N . SER A 1 88 ? -12.611 12.814 3.841 1.00 79.62 88 SER A N 1
ATOM 706 C CA . SER A 1 88 ? -12.992 11.966 4.976 1.00 79.62 88 SER A CA 1
ATOM 707 C C . SER A 1 88 ? -14.048 12.615 5.856 1.00 79.62 88 SER A C 1
ATOM 709 O O . SER A 1 88 ? -15.040 11.977 6.220 1.00 79.62 88 SER A O 1
ATOM 711 N N . ASP A 1 89 ? -13.894 13.905 6.129 1.00 78.69 89 ASP A N 1
ATOM 712 C CA . ASP A 1 89 ? -14.812 14.641 6.995 1.00 78.69 89 ASP A CA 1
ATOM 713 C C . ASP A 1 89 ? -16.191 14.884 6.357 1.00 78.69 89 ASP A C 1
ATOM 715 O O . ASP A 1 89 ? -17.183 15.062 7.068 1.00 78.69 89 ASP A O 1
ATOM 719 N N . LYS A 1 90 ? -16.292 14.839 5.020 1.00 70.81 90 LYS A N 1
ATOM 720 C CA . LYS A 1 90 ? -17.538 15.087 4.268 1.00 70.81 90 LYS A CA 1
ATOM 721 C C . LYS A 1 90 ? -18.397 13.834 4.053 1.00 70.81 90 LYS A C 1
ATOM 723 O O . LYS A 1 90 ? -19.545 13.953 3.620 1.00 70.81 90 LYS A O 1
ATOM 728 N N . CYS A 1 91 ? -17.904 12.632 4.357 1.00 64.69 91 CYS A N 1
ATOM 729 C CA . CYS A 1 91 ? -18.654 11.400 4.104 1.00 64.69 91 CYS A CA 1
ATOM 730 C C . CYS A 1 91 ? -19.696 11.091 5.185 1.00 64.69 91 CYS A C 1
ATOM 732 O O . CYS A 1 91 ? -19.410 10.488 6.220 1.00 64.69 91 CYS A O 1
ATOM 734 N N . GLN A 1 92 ? -20.955 11.399 4.884 1.00 63.22 92 GLN A N 1
ATOM 735 C CA . GLN A 1 92 ? -22.111 10.989 5.678 1.00 63.22 92 GLN A CA 1
ATOM 736 C C . GLN A 1 92 ? -22.724 9.699 5.100 1.00 63.22 92 GLN A C 1
ATOM 738 O O . GLN A 1 92 ? -23.771 9.724 4.460 1.00 63.22 92 GLN A O 1
ATOM 743 N N . THR A 1 93 ? -22.056 8.555 5.279 1.00 64.31 93 THR A N 1
ATOM 744 C CA . THR A 1 93 ? -22.566 7.251 4.806 1.00 64.31 93 THR A CA 1
ATOM 745 C C . THR A 1 93 ? -23.154 6.414 5.946 1.00 64.31 93 THR A C 1
ATOM 747 O O . THR A 1 93 ? -22.723 6.500 7.097 1.00 64.31 93 THR A O 1
ATOM 750 N N . ARG A 1 94 ? -24.138 5.560 5.625 1.00 59.12 94 ARG A N 1
ATOM 751 C CA . ARG A 1 94 ? -24.890 4.726 6.589 1.00 59.12 94 ARG A CA 1
ATOM 752 C C . ARG A 1 94 ? -24.038 3.639 7.277 1.00 59.12 94 ARG A C 1
ATOM 754 O O . ARG A 1 94 ? -24.438 3.116 8.308 1.00 59.12 94 ARG A O 1
ATOM 761 N N . ILE A 1 95 ? -22.863 3.332 6.719 1.00 62.06 95 ILE A N 1
ATOM 762 C CA . ILE A 1 95 ? -21.884 2.328 7.186 1.00 62.06 95 ILE A CA 1
ATOM 763 C C . ILE A 1 95 ? -20.843 2.908 8.175 1.00 62.06 95 ILE A C 1
ATOM 765 O O . ILE A 1 95 ? -20.041 2.169 8.750 1.00 62.06 95 ILE A O 1
ATOM 769 N N . GLY A 1 96 ? -20.897 4.219 8.445 1.00 63.38 96 GLY A N 1
ATOM 770 C CA . GLY A 1 96 ? -20.032 4.931 9.393 1.00 63.38 96 GLY A CA 1
ATOM 771 C C . GLY A 1 96 ? -18.979 5.803 8.700 1.00 63.38 96 GLY A C 1
ATOM 772 O O . GLY A 1 96 ? -18.511 5.482 7.615 1.00 63.38 96 GLY A O 1
ATOM 773 N N . ARG A 1 97 ? -18.580 6.916 9.335 1.00 64.94 97 ARG A N 1
ATOM 774 C CA . ARG A 1 97 ? -17.776 7.988 8.702 1.00 64.94 97 ARG A CA 1
ATOM 775 C C . ARG A 1 97 ? -16.393 7.568 8.171 1.00 64.94 97 ARG A C 1
ATOM 777 O O . ARG A 1 97 ? -15.936 8.134 7.192 1.00 64.94 97 ARG A O 1
ATOM 784 N N . ARG A 1 98 ? -15.731 6.569 8.776 1.00 69.25 98 ARG A N 1
ATOM 785 C CA . ARG A 1 98 ? -14.317 6.218 8.480 1.00 69.25 98 ARG A CA 1
ATOM 786 C C . ARG A 1 98 ? -14.112 4.932 7.667 1.00 69.25 98 ARG A C 1
ATOM 788 O O . ARG A 1 98 ? -13.074 4.746 7.046 1.00 69.25 98 ARG A O 1
ATOM 795 N N . ARG A 1 99 ? -15.104 4.037 7.660 1.00 72.19 99 ARG A N 1
ATOM 796 C CA . ARG A 1 99 ? -15.042 2.736 6.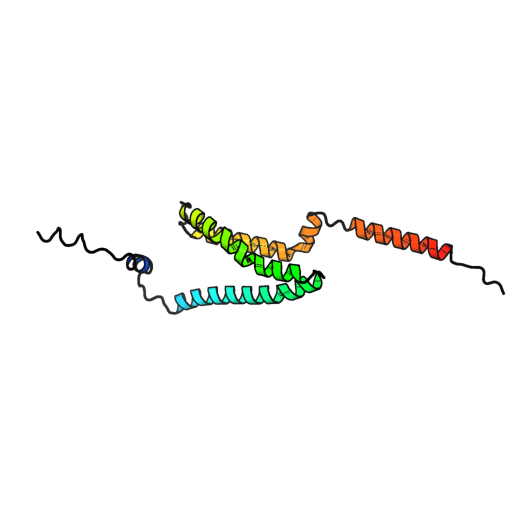970 1.00 72.19 99 ARG A CA 1
ATOM 797 C C . ARG A 1 99 ? -15.062 2.801 5.433 1.00 72.19 99 ARG A C 1
ATOM 799 O O . ARG A 1 99 ? -14.370 1.976 4.840 1.00 72.19 99 ARG A O 1
ATOM 806 N N . PRO A 1 100 ? -15.777 3.731 4.761 1.00 78.69 100 PRO A N 1
ATOM 807 C CA . PRO A 1 100 ? -15.799 3.742 3.297 1.00 78.69 100 PRO A CA 1
ATOM 808 C C . PRO A 1 100 ? -14.430 4.076 2.691 1.00 78.69 100 PRO A C 1
ATOM 810 O O . PRO A 1 100 ? -14.075 3.492 1.675 1.00 78.69 100 PRO A O 1
ATOM 813 N N . PHE A 1 101 ? -13.624 4.928 3.337 1.00 80.50 101 PHE A N 1
ATOM 814 C CA . PHE A 1 101 ? -12.265 5.233 2.872 1.00 80.50 101 PHE A CA 1
ATOM 815 C C . PHE A 1 101 ? -11.346 4.023 2.952 1.00 80.50 101 PHE A C 1
ATOM 817 O O . PHE A 1 101 ? -10.645 3.726 1.994 1.00 80.50 101 PHE A O 1
ATOM 824 N N . ILE A 1 102 ? -11.401 3.276 4.057 1.00 81.50 102 ILE A N 1
ATOM 825 C CA . ILE A 1 102 ? -10.597 2.059 4.228 1.00 81.50 102 ILE A CA 1
ATOM 826 C C . ILE A 1 102 ? -10.953 1.023 3.154 1.00 81.50 102 ILE A C 1
ATOM 828 O O . ILE A 1 102 ? -10.062 0.415 2.569 1.00 81.50 102 ILE A O 1
ATOM 832 N N . LEU A 1 103 ? -12.244 0.851 2.850 1.00 82.81 103 LEU A N 1
ATOM 833 C CA . LEU A 1 103 ? -12.692 -0.065 1.797 1.00 82.81 103 LEU A CA 1
ATOM 834 C C . LEU A 1 103 ? -12.272 0.400 0.399 1.00 82.81 103 LEU A C 1
ATOM 836 O O . LEU A 1 103 ? -11.852 -0.420 -0.414 1.00 82.81 103 LEU A O 1
ATOM 840 N N . LEU A 1 104 ? -12.339 1.702 0.122 1.00 87.44 104 LEU A N 1
ATOM 841 C CA . LEU A 1 104 ? -11.904 2.264 -1.155 1.00 87.44 104 LEU A CA 1
ATOM 842 C C . LEU A 1 104 ? -10.395 2.070 -1.369 1.00 87.44 104 LEU A C 1
ATOM 844 O O . LEU A 1 104 ? -9.978 1.614 -2.428 1.00 87.44 104 LEU A O 1
ATOM 848 N N . TYR A 1 105 ? -9.580 2.317 -0.343 1.00 85.50 105 TYR A N 1
ATOM 849 C CA . TYR A 1 105 ? -8.142 2.045 -0.401 1.00 85.50 105 TYR A CA 1
ATOM 850 C C . TYR A 1 105 ? -7.833 0.555 -0.529 1.00 85.50 105 TYR A C 1
ATOM 852 O O . TYR A 1 105 ? -7.021 0.163 -1.362 1.00 85.50 105 TYR A O 1
ATOM 860 N N . SER A 1 106 ? -8.505 -0.289 0.254 1.00 88.31 106 SER A N 1
ATOM 861 C CA . SER A 1 106 ? -8.307 -1.739 0.211 1.00 88.31 106 SER A CA 1
ATOM 862 C C . SER A 1 106 ? -8.651 -2.326 -1.161 1.00 88.31 106 SER A C 1
ATOM 864 O O . SER A 1 106 ? -7.881 -3.121 -1.695 1.00 88.31 106 SER A O 1
ATOM 866 N N . THR A 1 107 ? -9.763 -1.898 -1.763 1.00 93.06 107 THR A N 1
ATOM 867 C CA . THR A 1 107 ? -10.144 -2.318 -3.121 1.00 93.06 107 THR A CA 1
ATOM 868 C C . THR A 1 107 ? -9.181 -1.778 -4.173 1.00 93.06 107 THR A C 1
ATOM 870 O O . THR A 1 107 ? -8.795 -2.529 -5.064 1.00 93.06 107 THR A O 1
ATOM 873 N N . GLY A 1 108 ? -8.720 -0.532 -4.037 1.00 92.38 108 GLY A N 1
ATOM 874 C CA . GLY A 1 108 ? -7.692 0.044 -4.905 1.00 92.38 108 GLY A CA 1
ATOM 875 C C . GLY A 1 108 ? -6.385 -0.754 -4.894 1.00 92.38 108 GLY A C 1
ATOM 876 O O . GLY A 1 108 ? -5.876 -1.097 -5.958 1.00 92.38 108 GLY A O 1
ATOM 877 N N . ILE A 1 109 ? -5.880 -1.123 -3.711 1.00 91.06 109 ILE A N 1
ATOM 878 C CA . ILE A 1 109 ? -4.673 -1.956 -3.569 1.00 91.06 109 ILE A CA 1
ATOM 879 C C . ILE A 1 109 ? -4.892 -3.340 -4.187 1.00 91.06 109 ILE A C 1
ATOM 881 O O . ILE A 1 109 ? -4.026 -3.833 -4.904 1.00 91.06 109 ILE A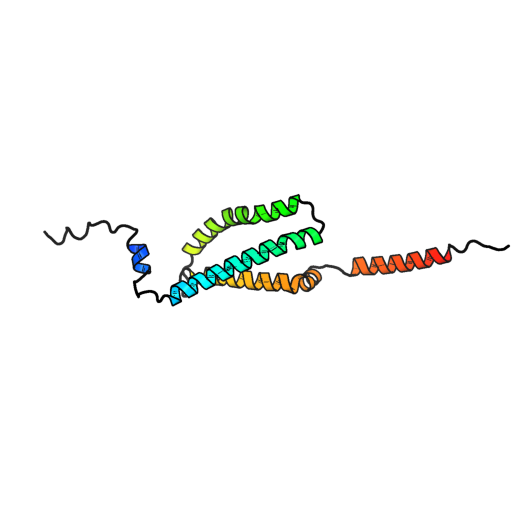 O 1
ATOM 885 N N . LEU A 1 110 ? -6.051 -3.961 -3.952 1.00 92.94 110 LEU A N 1
ATOM 886 C CA . LEU A 1 110 ? -6.364 -5.285 -4.491 1.00 92.94 110 LEU A CA 1
ATOM 887 C C . LEU A 1 110 ? -6.406 -5.273 -6.026 1.00 92.94 110 LEU A C 1
ATOM 889 O O . LEU A 1 110 ? -5.817 -6.141 -6.665 1.00 92.94 110 LEU A O 1
ATOM 893 N N . ILE A 1 111 ? -7.040 -4.259 -6.619 1.00 94.00 111 ILE A N 1
ATOM 894 C CA . ILE A 1 111 ? -7.058 -4.058 -8.073 1.00 94.00 111 ILE A CA 1
ATOM 895 C C . ILE A 1 111 ? -5.642 -3.794 -8.596 1.00 94.00 111 ILE A C 1
ATOM 897 O O . ILE A 1 111 ? -5.247 -4.389 -9.595 1.00 94.00 111 ILE A O 1
ATOM 901 N N . GLY A 1 112 ? -4.861 -2.953 -7.914 1.00 89.94 112 GLY A N 1
ATOM 902 C CA . GLY A 1 112 ? -3.473 -2.664 -8.279 1.00 89.94 112 GLY A CA 1
ATOM 903 C C . GLY A 1 112 ? -2.595 -3.914 -8.276 1.00 89.94 112 GLY A C 1
ATOM 904 O O . GLY A 1 112 ? -1.866 -4.155 -9.235 1.00 89.94 112 GLY A O 1
ATOM 905 N N . LEU A 1 113 ? -2.720 -4.764 -7.255 1.00 89.06 113 LEU A N 1
ATOM 906 C CA . LEU A 1 113 ? -1.972 -6.016 -7.163 1.00 89.06 113 LEU A CA 1
ATOM 907 C C . LEU A 1 113 ? -2.367 -6.997 -8.273 1.00 89.06 113 LEU A C 1
ATOM 909 O O . LEU A 1 113 ? -1.496 -7.618 -8.880 1.00 89.06 113 LEU A O 1
ATOM 913 N N . LEU A 1 114 ? -3.663 -7.105 -8.583 1.00 90.19 114 LEU A N 1
ATOM 914 C CA . LEU A 1 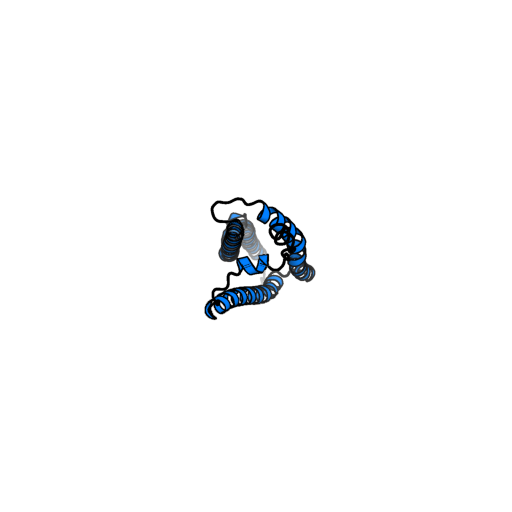114 ? -4.136 -7.906 -9.714 1.00 90.19 114 LEU A CA 1
ATOM 915 C C . LEU A 1 114 ? -3.599 -7.378 -11.046 1.00 90.19 114 LEU A C 1
ATOM 917 O O . LEU A 1 114 ? -3.239 -8.177 -11.910 1.00 90.19 114 LEU A O 1
ATOM 921 N N . LEU A 1 115 ? -3.520 -6.057 -11.210 1.00 88.69 115 LEU A N 1
ATOM 922 C CA . LEU A 1 115 ? -2.987 -5.432 -12.416 1.00 88.69 115 LEU A CA 1
ATOM 923 C C . LEU A 1 115 ? -1.487 -5.706 -12.570 1.00 88.69 115 LEU A C 1
ATOM 925 O O . LEU A 1 115 ? -1.059 -6.109 -13.646 1.00 88.69 115 LEU A O 1
ATOM 929 N N . VAL A 1 116 ? -0.708 -5.552 -11.494 1.00 86.00 116 VAL A N 1
ATOM 930 C CA . VAL A 1 116 ? 0.732 -5.862 -11.475 1.00 86.00 116 VAL A CA 1
ATOM 931 C C . VAL A 1 116 ? 0.968 -7.343 -11.775 1.00 86.00 116 VAL A C 1
ATOM 933 O O . VAL A 1 116 ? 1.802 -7.670 -12.616 1.00 86.00 116 VAL A O 1
ATOM 936 N N . ALA A 1 117 ? 0.191 -8.243 -11.165 1.00 87.31 117 ALA A N 1
ATOM 937 C CA . ALA A 1 117 ? 0.296 -9.682 -11.403 1.00 87.31 117 ALA A CA 1
ATOM 938 C C . ALA A 1 117 ? -0.071 -10.085 -12.845 1.00 87.31 117 ALA A C 1
ATOM 940 O O . ALA A 1 117 ? 0.528 -11.004 -13.396 1.00 87.31 117 ALA A O 1
ATOM 941 N N . ASN A 1 118 ? -1.026 -9.392 -13.475 1.00 87.62 118 ASN A N 1
ATOM 942 C CA . ASN A 1 118 ? -1.480 -9.660 -14.846 1.00 87.62 118 ASN A CA 1
ATOM 943 C C . ASN A 1 118 ? -0.905 -8.673 -15.883 1.00 87.62 118 ASN A C 1
ATOM 945 O O . ASN A 1 118 ? -1.453 -8.539 -16.981 1.00 87.62 118 ASN A O 1
ATOM 949 N N . GLY A 1 119 ? 0.194 -7.981 -15.561 1.00 82.62 119 GLY A N 1
ATOM 950 C CA . GLY A 1 119 ? 0.691 -6.838 -16.333 1.00 82.62 119 GLY A CA 1
ATOM 951 C C . GLY A 1 119 ? 0.991 -7.136 -17.806 1.00 82.62 119 GLY A C 1
ATOM 952 O O . GLY A 1 119 ? 0.679 -6.318 -18.666 1.00 82.62 119 GLY A O 1
ATOM 953 N N . GLN A 1 120 ? 1.510 -8.325 -18.127 1.00 79.00 120 GLN A N 1
ATOM 954 C CA . GLN A 1 120 ? 1.809 -8.728 -19.512 1.00 79.00 120 GLN A CA 1
ATOM 955 C C . GLN A 1 120 ? 0.544 -8.852 -20.370 1.00 79.00 120 GLN A C 1
ATOM 957 O O . GLN A 1 120 ? 0.494 -8.370 -21.501 1.00 79.00 120 GLN A O 1
ATOM 962 N N . THR A 1 121 ? -0.501 -9.465 -19.813 1.00 82.94 121 THR A N 1
ATOM 963 C CA . THR A 1 121 ? -1.794 -9.620 -20.484 1.00 82.94 121 THR A CA 1
ATOM 964 C C . THR A 1 121 ? -2.445 -8.259 -20.701 1.00 82.94 121 THR A C 1
ATOM 966 O O . THR A 1 121 ? -2.961 -7.992 -21.781 1.00 82.94 121 THR A O 1
ATOM 969 N N . MET A 1 122 ? -2.375 -7.367 -19.710 1.00 80.75 122 MET A N 1
ATOM 970 C CA . MET A 1 122 ? -2.923 -6.012 -19.827 1.00 80.75 122 MET A CA 1
ATOM 971 C C . MET A 1 122 ? -2.136 -5.159 -20.830 1.00 80.75 122 MET A C 1
ATOM 973 O O . MET A 1 122 ? -2.744 -4.457 -21.631 1.00 80.75 122 MET A O 1
ATOM 977 N N . GLY A 1 123 ? -0.804 -5.263 -20.856 1.00 79.31 123 GLY A N 1
ATOM 978 C CA . GLY A 1 123 ? 0.047 -4.571 -21.831 1.00 79.31 123 GLY A CA 1
ATOM 979 C C . GLY A 1 123 ? -0.257 -4.961 -23.280 1.00 79.31 123 GLY A C 1
ATOM 980 O O . GLY A 1 123 ? -0.296 -4.102 -24.159 1.00 79.31 123 GLY A O 1
ATOM 981 N N . TYR A 1 124 ? -0.586 -6.233 -23.519 1.00 76.38 124 TYR A N 1
ATOM 982 C CA . TYR A 1 124 ? -1.054 -6.699 -24.825 1.00 76.38 124 TYR A CA 1
ATOM 983 C C . TYR A 1 124 ? -2.391 -6.054 -25.230 1.00 76.38 124 TYR A C 1
ATOM 985 O O . TYR A 1 124 ? -2.536 -5.595 -26.361 1.00 76.38 124 TYR A O 1
ATOM 993 N N . TRP A 1 125 ? -3.346 -5.943 -24.297 1.00 76.88 125 TRP A N 1
ATOM 994 C CA . TRP A 1 125 ? -4.617 -5.239 -24.529 1.00 76.88 125 TRP A CA 1
ATOM 995 C C . TRP A 1 125 ? -4.438 -3.735 -24.780 1.00 76.88 125 TRP A C 1
ATOM 997 O O . TRP A 1 125 ? -5.185 -3.161 -25.569 1.00 76.88 125 TRP A O 1
ATOM 1007 N N . PHE A 1 126 ? -3.443 -3.101 -24.152 1.00 77.12 126 PHE A N 1
ATOM 1008 C CA . PHE A 1 126 ? -3.106 -1.687 -24.363 1.00 77.12 126 PHE A CA 1
ATOM 1009 C C . PHE A 1 126 ? -2.318 -1.410 -25.654 1.00 77.12 126 PHE A C 1
ATOM 1011 O O . PHE A 1 126 ? -2.015 -0.252 -25.942 1.00 77.12 126 PHE A O 1
ATOM 1018 N N . GLY A 1 127 ? -2.046 -2.436 -26.466 1.00 72.12 127 GLY A N 1
ATOM 1019 C CA . GLY A 1 127 ? -1.537 -2.265 -27.825 1.00 72.12 127 GLY A CA 1
ATOM 1020 C C . GLY A 1 127 ? -0.073 -2.637 -28.030 1.00 72.12 127 GLY A C 1
ATOM 1021 O O . GLY A 1 127 ? 0.472 -2.275 -29.076 1.00 72.12 127 GLY A O 1
ATOM 1022 N N . ASP A 1 128 ? 0.558 -3.378 -27.104 1.00 66.94 128 ASP A N 1
ATOM 1023 C CA . ASP A 1 128 ? 1.871 -3.982 -27.362 1.00 66.94 128 ASP A CA 1
ATOM 1024 C C . ASP A 1 128 ? 1.769 -4.990 -28.518 1.00 66.94 128 ASP A C 1
ATOM 1026 O O . ASP A 1 128 ? 1.355 -6.148 -28.397 1.00 66.94 128 ASP A O 1
ATOM 1030 N N . SER A 1 129 ? 2.070 -4.481 -29.705 1.00 60.59 129 SER A N 1
ATOM 1031 C CA . SER A 1 129 ? 1.892 -5.176 -30.960 1.00 60.59 129 SER A CA 1
ATOM 1032 C C . SER A 1 129 ? 3.105 -6.057 -31.210 1.00 60.59 129 SER A C 1
ATOM 1034 O O . SER A 1 129 ? 4.079 -5.631 -31.833 1.00 60.59 129 SER A O 1
ATOM 1036 N N . LYS A 1 130 ? 2.988 -7.343 -30.852 1.00 56.44 130 LYS A N 1
ATOM 1037 C CA . LYS A 1 130 ? 3.878 -8.419 -31.338 1.00 56.44 130 LYS A CA 1
ATOM 1038 C C . LYS A 1 130 ? 4.111 -8.369 -32.862 1.00 56.44 130 LYS A C 1
ATOM 1040 O O . LYS A 1 130 ? 5.113 -8.893 -33.332 1.00 56.44 130 LYS A O 1
ATOM 1045 N N . ASN A 1 131 ? 3.239 -7.694 -33.620 1.00 55.41 131 ASN A N 1
ATOM 1046 C CA . ASN A 1 131 ? 3.369 -7.448 -35.058 1.00 55.41 131 ASN A CA 1
ATOM 1047 C C . ASN A 1 131 ? 4.630 -6.673 -35.477 1.00 55.41 131 ASN A C 1
ATOM 1049 O O . ASN A 1 131 ? 5.146 -6.948 -36.555 1.00 55.41 131 ASN A O 1
ATOM 1053 N N . ILE A 1 132 ? 5.161 -5.739 -34.675 1.00 57.44 132 ILE A N 1
ATOM 1054 C CA . ILE A 1 132 ? 6.362 -4.982 -35.090 1.00 57.44 132 ILE A CA 1
ATOM 1055 C C . ILE A 1 132 ? 7.604 -5.877 -35.016 1.00 57.44 132 ILE A C 1
ATOM 1057 O O . ILE A 1 132 ? 8.422 -5.877 -35.935 1.00 57.44 132 ILE A O 1
ATOM 1061 N N . ILE A 1 133 ? 7.716 -6.701 -33.972 1.00 60.59 133 ILE A N 1
ATOM 1062 C CA . ILE A 1 133 ? 8.833 -7.640 -33.812 1.00 60.59 133 ILE A CA 1
ATOM 1063 C C . ILE A 1 133 ? 8.698 -8.805 -34.800 1.00 60.59 133 ILE A C 1
ATOM 1065 O O . ILE A 1 133 ? 9.681 -9.142 -35.453 1.00 60.59 133 ILE A O 1
ATOM 1069 N N . PHE A 1 134 ? 7.491 -9.355 -34.988 1.00 63.38 134 PHE A N 1
ATOM 1070 C CA . PHE A 1 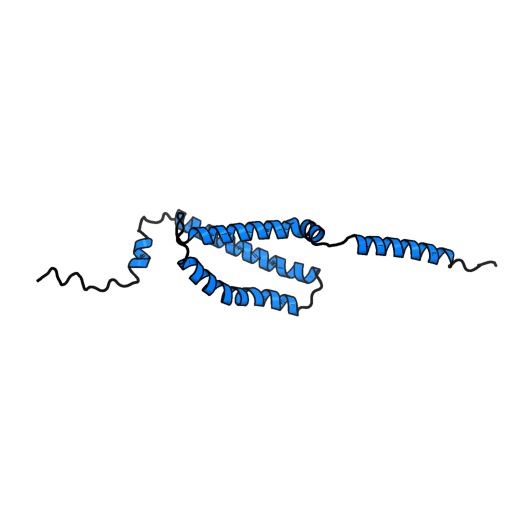134 ? 7.252 -10.476 -35.905 1.00 63.38 134 PHE A CA 1
ATOM 1071 C C . PHE A 1 134 ? 7.522 -10.099 -37.374 1.00 63.38 134 PHE A C 1
ATOM 1073 O O . PHE A 1 134 ? 8.235 -10.825 -38.066 1.00 63.38 134 PHE A O 1
ATOM 1080 N N . ASN A 1 135 ? 7.072 -8.917 -37.825 1.00 61.28 135 ASN A N 1
ATOM 1081 C CA . ASN A 1 135 ? 7.401 -8.406 -39.163 1.00 61.28 135 ASN A CA 1
ATOM 1082 C C . ASN A 1 135 ? 8.899 -8.110 -39.313 1.00 61.28 135 ASN A C 1
ATOM 1084 O O . ASN A 1 135 ? 9.463 -8.345 -40.376 1.00 61.28 135 ASN A O 1
ATOM 1088 N N . SER A 1 136 ? 9.567 -7.635 -38.258 1.00 62.06 136 SER A N 1
ATOM 1089 C CA . SER A 1 136 ? 11.014 -7.386 -38.298 1.00 62.06 136 SER A CA 1
ATOM 1090 C C . SER A 1 136 ? 11.814 -8.688 -38.402 1.00 62.06 136 SER A C 1
ATOM 1092 O O . SER A 1 136 ? 12.776 -8.749 -39.162 1.00 62.06 136 SER A O 1
ATOM 1094 N N . THR A 1 137 ? 11.410 -9.758 -37.710 1.00 62.97 137 THR A N 1
ATOM 1095 C CA . THR A 1 137 ? 12.046 -11.082 -37.826 1.00 62.97 137 THR A CA 1
ATOM 1096 C C . THR A 1 137 ? 11.770 -11.765 -39.164 1.00 62.97 137 THR A C 1
ATOM 1098 O O . THR A 1 137 ? 12.682 -12.378 -39.714 1.00 62.97 137 THR A O 1
ATOM 1101 N N . GLU A 1 138 ? 10.567 -11.616 -39.727 1.00 63.06 138 GLU A N 1
ATOM 1102 C CA . GLU A 1 138 ? 10.230 -12.084 -41.082 1.00 63.06 138 GLU A CA 1
ATOM 1103 C C . GLU A 1 138 ? 11.062 -11.342 -42.139 1.00 63.06 138 GLU A C 1
ATOM 1105 O O . GLU A 1 138 ? 11.697 -11.975 -42.983 1.00 63.06 138 GLU A O 1
ATOM 1110 N N . LEU A 1 139 ? 11.169 -10.010 -42.042 1.00 64.44 139 LEU A N 1
ATOM 1111 C CA . LEU A 1 139 ? 12.001 -9.207 -42.941 1.00 64.44 139 LEU A CA 1
ATOM 1112 C C . LEU A 1 139 ? 13.486 -9.557 -42.807 1.00 64.44 139 LEU A C 1
ATOM 1114 O O . LEU A 1 139 ? 14.169 -9.681 -43.820 1.00 64.44 139 LEU A O 1
ATOM 1118 N N . ILE A 1 140 ? 14.003 -9.777 -41.596 1.00 65.19 140 ILE A N 1
ATOM 1119 C CA . ILE A 1 140 ? 15.400 -10.186 -41.384 1.00 65.19 140 ILE A CA 1
ATOM 1120 C C . ILE A 1 140 ? 15.650 -11.596 -41.937 1.00 65.19 140 ILE A C 1
ATOM 1122 O O . ILE A 1 140 ? 16.666 -11.805 -42.600 1.00 65.19 140 ILE A O 1
ATOM 1126 N N . ASN A 1 141 ? 14.740 -12.555 -41.747 1.00 66.19 141 ASN A N 1
ATOM 1127 C CA . ASN A 1 141 ? 14.871 -13.888 -42.348 1.00 66.19 141 ASN A CA 1
ATOM 1128 C C . ASN A 1 141 ? 14.812 -13.829 -43.877 1.00 66.19 141 ASN A C 1
ATOM 1130 O O . ASN A 1 141 ? 15.615 -14.481 -44.545 1.00 66.19 141 ASN A O 1
ATOM 1134 N N . GLN A 1 142 ? 13.938 -12.993 -44.437 1.00 65.94 142 GLN A N 1
ATOM 1135 C CA . GLN A 1 142 ? 13.837 -12.798 -45.877 1.00 65.94 142 GLN A CA 1
ATOM 1136 C C . GLN A 1 142 ? 15.079 -12.105 -46.447 1.00 65.94 142 GLN A C 1
ATOM 1138 O O . GLN A 1 142 ? 15.576 -12.539 -47.480 1.00 65.94 142 GLN A O 1
ATOM 1143 N N . THR A 1 143 ? 15.645 -11.117 -45.745 1.00 61.09 143 THR A N 1
ATOM 1144 C CA . THR A 1 143 ? 16.871 -10.400 -46.146 1.00 61.09 143 THR A CA 1
ATOM 1145 C C . THR A 1 143 ? 18.111 -11.298 -46.057 1.00 61.09 143 THR A C 1
ATOM 1147 O O . THR A 1 143 ? 18.934 -11.319 -46.973 1.00 61.09 143 THR A O 1
ATOM 1150 N N . ASN A 1 144 ? 18.225 -12.118 -45.005 1.00 59.72 144 ASN A N 1
ATOM 1151 C CA . ASN A 1 144 ? 19.254 -13.160 -44.919 1.00 59.72 144 ASN A CA 1
ATOM 1152 C C . ASN A 1 144 ? 19.103 -14.185 -46.052 1.00 59.72 144 ASN A C 1
ATOM 1154 O O . ASN A 1 144 ? 20.113 -14.638 -46.591 1.00 59.72 144 ASN A O 1
ATOM 1158 N N . HIS A 1 145 ? 17.863 -14.469 -46.477 1.00 57.53 145 HIS A N 1
ATOM 1159 C CA . HIS A 1 145 ? 17.578 -15.347 -47.609 1.00 57.53 145 HIS A CA 1
ATOM 1160 C C . HIS A 1 145 ? 18.120 -14.846 -48.961 1.00 57.53 145 HIS A C 1
ATOM 1162 O O . HIS A 1 145 ? 18.543 -15.634 -49.807 1.00 57.53 145 HIS A O 1
ATOM 1168 N N . ILE A 1 146 ? 18.156 -13.530 -49.160 1.00 59.84 146 ILE A N 1
ATOM 1169 C CA . ILE A 1 146 ? 18.705 -12.894 -50.370 1.00 59.84 146 ILE A CA 1
ATOM 1170 C C . ILE A 1 146 ? 20.230 -12.764 -50.272 1.00 59.84 146 ILE A C 1
ATOM 1172 O O . ILE A 1 146 ? 20.933 -13.009 -51.249 1.00 59.84 146 ILE A O 1
ATOM 1176 N N . ASN A 1 147 ? 20.765 -12.451 -49.089 1.00 55.12 147 ASN A N 1
ATOM 1177 C CA . ASN A 1 147 ? 22.206 -12.268 -48.897 1.00 55.12 147 ASN A CA 1
ATOM 1178 C C . ASN A 1 147 ? 23.019 -13.554 -49.120 1.00 55.12 147 ASN A C 1
ATOM 1180 O O . ASN A 1 147 ? 24.084 -13.488 -49.735 1.00 55.12 147 ASN A O 1
ATOM 1184 N N . TYR A 1 148 ? 22.527 -14.737 -48.729 1.00 54.38 148 TYR A N 1
ATOM 1185 C CA . TYR A 1 148 ? 23.237 -15.985 -49.053 1.00 54.38 148 TYR A CA 1
ATOM 1186 C C . TYR A 1 148 ? 23.113 -16.387 -50.535 1.00 54.38 148 TYR A C 1
ATOM 1188 O O . TYR A 1 148 ? 23.947 -17.141 -51.028 1.00 54.38 148 TYR A O 1
ATOM 1196 N N . ARG A 1 149 ? 22.090 -15.909 -51.268 1.00 53.38 149 ARG A N 1
ATOM 1197 C CA . ARG A 1 149 ? 21.960 -16.137 -52.724 1.00 53.38 149 ARG A CA 1
ATOM 1198 C C . ARG A 1 149 ? 22.974 -15.309 -53.516 1.00 53.38 149 ARG A C 1
ATOM 1200 O O . ARG A 1 149 ? 23.379 -15.731 -54.591 1.00 53.38 149 ARG A O 1
ATOM 1207 N N . ILE A 1 150 ? 23.370 -14.149 -52.992 1.00 55.72 150 ILE A N 1
ATOM 1208 C CA . ILE A 1 150 ? 24.301 -13.211 -53.640 1.00 55.72 150 ILE A CA 1
ATOM 1209 C C . ILE A 1 150 ? 25.764 -13.493 -53.226 1.00 55.72 150 ILE A C 1
ATOM 1211 O O . ILE A 1 150 ? 26.692 -13.102 -53.926 1.00 55.72 150 ILE A O 1
ATOM 1215 N N . SER A 1 151 ? 25.987 -14.241 -52.137 1.00 55.22 151 SER A N 1
ATOM 1216 C CA . SER A 1 151 ? 27.321 -14.499 -51.561 1.00 55.22 151 SER A CA 1
ATOM 1217 C C . SER A 1 151 ? 27.992 -15.806 -52.014 1.00 55.22 151 SER A C 1
ATOM 1219 O O . SER A 1 151 ? 28.842 -16.327 -51.297 1.00 55.22 151 SER A O 1
ATOM 1221 N N . ILE A 1 152 ? 27.662 -16.337 -53.196 1.00 54.75 152 ILE A N 1
ATOM 1222 C CA . ILE A 1 152 ? 28.497 -17.348 -53.872 1.00 54.75 152 ILE A CA 1
ATOM 1223 C C . ILE A 1 152 ? 29.403 -16.660 -54.905 1.00 54.75 152 ILE A C 1
ATOM 1225 O O . ILE A 1 152 ? 29.053 -16.610 -56.086 1.00 54.75 152 ILE A O 1
ATOM 1229 N N . PRO A 1 153 ? 30.582 -16.132 -54.515 1.00 46.94 153 PRO A N 1
ATOM 1230 C CA . PRO A 1 153 ? 31.638 -15.902 -55.476 1.00 46.94 153 PRO A CA 1
ATOM 1231 C C . PRO A 1 153 ? 32.177 -17.263 -55.922 1.00 46.94 153 PRO A C 1
ATOM 1233 O O . PRO A 1 153 ? 32.641 -18.081 -55.130 1.00 46.94 153 PRO A O 1
ATOM 1236 N N . PHE A 1 154 ? 32.065 -17.481 -57.225 1.00 58.00 154 PHE A N 1
ATOM 1237 C CA . PHE A 1 154 ? 32.912 -18.326 -58.053 1.00 58.00 154 PHE A CA 1
ATOM 1238 C C . PHE A 1 154 ? 34.270 -18.651 -57.396 1.00 58.00 154 PHE A C 1
ATOM 1240 O O . PHE A 1 154 ? 35.189 -17.836 -57.422 1.00 58.00 154 PHE A O 1
ATOM 1247 N N . SER A 1 155 ? 34.408 -19.855 -56.838 1.00 48.00 155 SER A N 1
ATOM 1248 C CA . SER A 1 155 ? 35.713 -20.461 -56.559 1.00 48.00 155 SER A CA 1
ATOM 1249 C C . SER A 1 155 ? 35.875 -21.652 -57.493 1.00 48.00 155 SER A C 1
ATOM 1251 O O . SER A 1 155 ? 35.524 -22.786 -57.175 1.00 48.00 155 SER A O 1
ATOM 1253 N N . SER A 1 156 ? 36.317 -21.342 -58.710 1.00 49.41 156 SER A N 1
ATOM 1254 C CA . SER A 1 156 ? 36.829 -22.304 -59.677 1.00 49.41 156 SER A CA 1
ATOM 1255 C C . SER A 1 156 ? 38.327 -22.063 -59.811 1.00 49.41 156 SER A C 1
ATOM 1257 O O . SER A 1 156 ? 38.726 -21.185 -60.578 1.00 49.41 156 SER A O 1
ATOM 1259 N N . ARG A 1 157 ? 39.129 -22.830 -59.072 1.00 45.88 157 ARG A N 1
ATOM 1260 C CA . ARG A 1 157 ? 40.424 -23.417 -59.462 1.00 45.88 157 ARG A CA 1
ATOM 1261 C C . ARG A 1 157 ? 41.060 -24.120 -58.273 1.00 45.88 157 ARG A C 1
ATOM 1263 O O . ARG A 1 157 ? 41.060 -23.521 -57.179 1.00 45.88 157 ARG A O 1
#

Organism: NCBI:txid392030

InterPro domains:
  IPR036259 MFS transporter superfamily [G3DSA:1.20.1250.20] (28-127)
  IPR036259 MFS transporter superfamily [SSF103473] (31-119)

Sequence (157 aa):
MEYFKRKFRPRDSYDQFDDSTRDNYKSKFDLMRLSAVVCGIEFCYAAETAFVSPILLQLGLPVVLMTLTWCLPPLIGFFLVPILGSLSDKCQTRIGRRRPFILLYSTGILIGLLLVANGQTMGYWFGDSKNIIFNSTELINQTNHINYRISIPFSSR

Secondary structure (DSSP, 8-state):
--TTTSS-S---TTHHHHGGG--S---HHHHHHHHHHHHHHHHHHHHHHHHHHHHHHHTT--HHHHHHHHHHHHHHHHHHHHHHHHHHHH---TT-SSHHHHHHHHHHHHHHHHHHHTHHHHHHHTT--HHHHHHHHHHHHHHHHHHHHH-------

Foldseek 3Di:
DPVVVVVPDPPPPVVVVVVVVPDPPCPVVVVVVVVVVVVVVVVVVVVVVVVLVVVCVVVVDDPVVVVVVVVVVVVCCVVCVVVVVVVLVPDPDPVDSHPVVVVVVVVVVVVVVVCVVCVVVVVVVVPPDPVVVVVVVVVVVVVVVVVVVVPDDDDDD

Radius of gyration: 31.01 Å; chains: 1; bounding box: 67×52×104 Å

pLDDT: mean 73.41, std 16.41, range [41.88, 95.38]